Protein AF-A0A7J9MD34-F1 (afdb_monomer_lite)

Secondary structure (DSSP, 8-state):
-----PPTT-HHHHHHHHHHT--SSS---EE-TTS-EEES-HHHHHHHHGGGG-S--HHHHHHHHHHHHHHHTTS-SEEE-TT-SSEEEE--TTTT--S-B-TTT--B-SSSSS-SHHHHHHHHHHTT----PPPPPPTT---EEE--

Structure (mmCIF, N/CA/C/O backbone):
data_AF-A0A7J9MD34-F1
#
_entry.id   AF-A0A7J9MD34-F1
#
loop_
_atom_site.group_PDB
_atom_site.id
_atom_site.type_symbol
_atom_site.label_atom_id
_atom_site.label_alt_id
_atom_site.label_comp_id
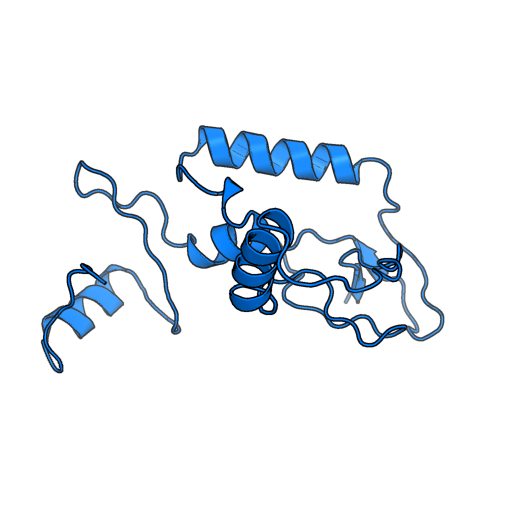_atom_site.label_asym_id
_atom_site.label_entity_id
_atom_site.label_seq_id
_atom_site.pdbx_PDB_ins_code
_atom_site.Cartn_x
_atom_site.Cartn_y
_atom_site.Cartn_z
_atom_site.occupancy
_atom_site.B_iso_or_equiv
_atom_site.auth_seq_id
_atom_site.auth_comp_id
_atom_site.auth_asym_id
_atom_site.auth_atom_id
_atom_site.pdbx_PDB_model_num
ATOM 1 N N . MET A 1 1 ? 0.980 -15.887 19.465 1.00 46.53 1 MET A N 1
ATOM 2 C CA . MET A 1 1 ? 0.871 -14.552 18.833 1.00 46.53 1 MET A CA 1
ATOM 3 C C . MET A 1 1 ? 0.056 -13.657 19.755 1.00 46.53 1 MET A C 1
ATOM 5 O O . MET A 1 1 ? -0.940 -14.137 20.270 1.00 46.53 1 MET A O 1
ATOM 9 N N . GLN A 1 2 ? 0.489 -12.420 20.013 1.00 69.19 2 GLN A N 1
ATOM 10 C CA . GLN A 1 2 ? -0.169 -11.493 20.952 1.00 69.19 2 GLN A CA 1
ATOM 11 C C . GLN A 1 2 ? -0.895 -10.369 20.193 1.00 69.19 2 GLN A C 1
ATOM 13 O O . GLN A 1 2 ? -0.584 -9.195 20.367 1.00 69.19 2 GLN A O 1
ATOM 18 N N . TRP A 1 3 ? -1.753 -10.716 19.236 1.00 84.19 3 TRP A N 1
ATOM 19 C CA . TRP A 1 3 ? -2.452 -9.708 18.433 1.00 84.19 3 TRP A CA 1
ATOM 20 C C . TRP A 1 3 ? -3.838 -9.507 19.031 1.00 84.19 3 TRP A C 1
ATOM 22 O O . TRP A 1 3 ? -4.499 -10.482 19.391 1.00 84.19 3 TRP A O 1
ATOM 32 N N . LEU A 1 4 ? -4.266 -8.252 19.156 1.00 87.19 4 LEU A N 1
ATOM 33 C CA . LEU A 1 4 ? -5.637 -7.948 19.546 1.00 87.19 4 LEU A CA 1
ATOM 34 C C . LEU A 1 4 ? -6.561 -8.294 18.380 1.00 87.19 4 LEU A C 1
ATOM 36 O O . LEU A 1 4 ? -6.309 -7.900 17.242 1.00 87.19 4 LEU A O 1
ATOM 40 N N . ALA A 1 5 ? -7.622 -9.032 18.676 1.00 89.56 5 ALA A N 1
ATOM 41 C CA . ALA A 1 5 ? -8.649 -9.395 17.717 1.00 89.56 5 ALA A CA 1
ATOM 42 C C . ALA A 1 5 ? -10.008 -8.947 18.247 1.00 89.56 5 ALA A C 1
ATOM 44 O O . ALA A 1 5 ? -10.267 -9.010 19.450 1.00 89.56 5 ALA A O 1
ATOM 45 N N . LEU A 1 6 ? -10.874 -8.507 17.338 1.00 89.12 6 LEU A N 1
ATOM 46 C CA . LEU A 1 6 ? -12.283 -8.330 17.661 1.00 89.12 6 LEU A CA 1
ATOM 47 C C . LEU A 1 6 ? -12.934 -9.712 17.832 1.00 89.12 6 LEU A C 1
ATOM 49 O O . LEU A 1 6 ? -12.565 -10.642 17.105 1.00 89.12 6 LEU A O 1
ATOM 53 N N . PRO A 1 7 ? -13.889 -9.866 18.765 1.00 92.12 7 PRO A N 1
ATOM 54 C CA . PRO A 1 7 ? -14.678 -11.084 18.876 1.00 92.12 7 PRO A CA 1
ATOM 55 C C . PRO A 1 7 ? -15.380 -11.426 17.559 1.00 92.12 7 PRO A C 1
ATOM 57 O O . PRO A 1 7 ? -15.744 -10.548 16.775 1.00 92.12 7 PRO A O 1
ATOM 60 N N . PHE A 1 8 ? -15.592 -12.719 17.319 1.00 86.38 8 PHE A N 1
ATOM 61 C CA . PHE A 1 8 ? -16.365 -13.174 16.168 1.00 86.38 8 PHE A CA 1
ATOM 62 C C . PHE A 1 8 ? -17.795 -12.604 16.228 1.00 86.38 8 PHE A C 1
ATOM 64 O O . PHE A 1 8 ? -18.370 -12.513 17.308 1.00 86.38 8 PHE A O 1
ATOM 71 N N . GLU A 1 9 ? -18.343 -12.200 15.076 1.00 87.19 9 GLU A N 1
ATOM 72 C CA . GLU A 1 9 ? -19.675 -11.573 14.930 1.00 87.19 9 GLU A CA 1
ATOM 73 C C . GLU A 1 9 ? -19.882 -10.210 15.613 1.00 87.19 9 GLU A C 1
ATOM 75 O O . GLU A 1 9 ? -21.002 -9.695 15.629 1.00 87.19 9 GLU A O 1
ATOM 80 N N . ASP A 1 10 ? -18.821 -9.560 16.094 1.00 92.81 10 ASP A N 1
ATOM 81 C CA . ASP A 1 10 ? -18.942 -8.209 16.634 1.00 92.81 10 ASP A CA 1
ATOM 82 C C . ASP A 1 10 ? -19.460 -7.228 15.548 1.00 92.81 10 ASP A C 1
ATOM 84 O O . ASP A 1 10 ? -18.862 -7.112 14.467 1.00 92.81 10 ASP A O 1
ATOM 88 N N . PRO A 1 11 ? -20.566 -6.493 15.793 1.00 91.44 11 PRO A N 1
ATOM 89 C CA . PRO A 1 11 ? -21.126 -5.556 14.818 1.00 91.44 11 PRO A CA 1
ATOM 90 C C . PRO A 1 11 ? -20.152 -4.429 14.439 1.00 91.44 11 PRO A C 1
ATOM 92 O O . PRO A 1 11 ? -20.261 -3.868 13.342 1.00 91.44 11 PRO A O 1
ATOM 95 N N . THR A 1 12 ? -19.172 -4.119 15.294 1.00 92.50 12 THR A N 1
ATOM 96 C CA . THR A 1 12 ? -18.117 -3.134 15.014 1.00 92.50 12 THR A CA 1
ATOM 97 C C . THR A 1 12 ? -17.270 -3.515 13.803 1.00 92.50 12 THR A C 1
ATOM 99 O O . THR A 1 12 ? -16.816 -2.615 13.097 1.00 92.50 12 THR A O 1
ATOM 102 N N . ILE A 1 13 ? -17.133 -4.808 13.478 1.00 90.00 13 ILE A N 1
ATOM 103 C CA . ILE A 1 13 ? -16.389 -5.284 12.299 1.00 90.00 13 ILE A CA 1
ATOM 104 C C . ILE A 1 13 ? -16.989 -4.699 11.012 1.00 90.00 13 ILE A C 1
ATOM 106 O O . ILE A 1 13 ? -16.258 -4.190 10.160 1.00 90.00 13 ILE A O 1
ATOM 110 N N .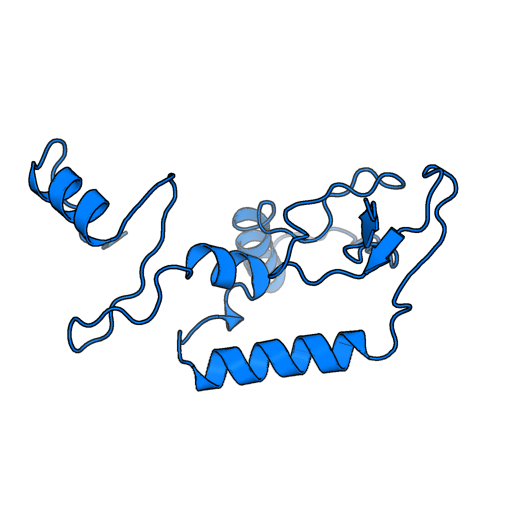 LYS A 1 14 ? -18.324 -4.706 10.879 1.00 89.44 14 LYS A N 1
ATOM 111 C CA . LYS A 1 14 ? -19.021 -4.149 9.703 1.00 89.44 14 LYS A CA 1
ATOM 112 C C . LYS A 1 14 ? -18.871 -2.629 9.631 1.00 89.44 14 LYS A C 1
ATOM 114 O O . LYS A 1 14 ? -18.639 -2.082 8.553 1.00 89.44 14 LYS A O 1
ATOM 119 N N . SER A 1 15 ? -18.966 -1.954 10.776 1.00 93.25 15 SER A N 1
ATOM 120 C CA . SER A 1 15 ? -18.768 -0.505 10.870 1.00 93.25 15 SER A CA 1
ATOM 121 C C . SER A 1 15 ? -17.345 -0.099 10.483 1.00 93.25 15 SER A C 1
ATOM 123 O O . SER A 1 15 ? -17.172 0.865 9.742 1.00 93.25 15 SER A O 1
ATOM 125 N N . LEU A 1 16 ? -16.334 -0.858 10.915 1.00 90.75 16 LEU A N 1
ATOM 126 C CA . LEU A 1 16 ? -14.929 -0.632 10.566 1.00 90.75 16 LEU A CA 1
ATOM 127 C C . LEU A 1 16 ? -14.664 -0.875 9.082 1.00 90.75 16 LEU A C 1
ATOM 129 O O . LEU A 1 16 ? -14.030 -0.039 8.440 1.00 90.75 16 LEU A O 1
ATOM 133 N N . ALA A 1 17 ? -15.183 -1.969 8.519 1.00 89.62 17 ALA A N 1
ATOM 134 C CA . ALA A 1 17 ? -15.055 -2.248 7.091 1.00 89.62 17 ALA A CA 1
ATOM 135 C C . ALA A 1 17 ? -15.624 -1.097 6.245 1.00 89.62 17 ALA A C 1
ATOM 137 O O . ALA A 1 17 ? -14.970 -0.640 5.311 1.00 89.62 17 ALA A O 1
ATOM 138 N N . LYS A 1 18 ? -16.791 -0.559 6.630 1.00 91.94 18 LYS A N 1
ATOM 139 C CA . LYS A 1 18 ? -17.392 0.608 5.972 1.00 91.94 18 LYS A CA 1
ATOM 140 C C . LYS A 1 18 ? -16.586 1.891 6.191 1.00 91.94 18 LYS A C 1
ATOM 142 O O . LYS A 1 18 ? -16.388 2.644 5.247 1.00 91.94 18 LYS A O 1
ATOM 147 N N . TYR A 1 19 ? -16.116 2.145 7.412 1.00 91.94 19 TYR A N 1
ATOM 148 C CA . TYR A 1 19 ? -15.327 3.338 7.742 1.00 91.94 19 TYR A CA 1
ATOM 149 C C . TYR A 1 19 ? -14.023 3.408 6.939 1.00 91.94 19 TYR A C 1
ATOM 151 O O . TYR A 1 19 ? -13.637 4.463 6.435 1.00 91.94 19 TYR A O 1
ATOM 159 N N . PHE A 1 20 ? -13.347 2.271 6.790 1.00 91.12 20 PHE A N 1
ATOM 160 C CA . PHE A 1 20 ? -12.098 2.202 6.045 1.00 91.12 20 PHE A CA 1
ATOM 161 C C . PHE A 1 20 ? -12.274 2.009 4.539 1.00 91.12 20 PHE A C 1
ATOM 163 O O . PHE A 1 20 ? -11.279 2.168 3.829 1.00 91.12 20 PHE A O 1
ATOM 170 N N . ASP A 1 21 ? -13.503 1.785 4.071 1.00 90.50 21 ASP A N 1
ATOM 171 C CA . ASP A 1 21 ? -13.841 1.443 2.685 1.00 90.50 21 ASP A CA 1
ATOM 172 C C . ASP A 1 21 ? -13.128 0.163 2.210 1.00 90.50 21 ASP A C 1
ATOM 174 O O . ASP A 1 21 ? -12.419 0.125 1.206 1.00 90.50 21 ASP A O 1
ATOM 178 N N . VAL A 1 22 ? -13.248 -0.903 3.005 1.00 87.94 22 VAL A N 1
ATOM 179 C CA . VAL A 1 22 ? -12.644 -2.205 2.699 1.00 87.94 22 VAL A CA 1
ATOM 180 C C . VAL A 1 22 ? -13.500 -2.932 1.666 1.00 87.94 22 VAL A C 1
ATOM 182 O O . VAL A 1 22 ? -14.579 -3.426 1.989 1.00 87.94 22 VAL A O 1
ATOM 185 N N . GLN A 1 23 ? -12.996 -3.035 0.435 1.00 81.12 23 GLN A N 1
ATOM 186 C CA . GLN A 1 23 ? -13.713 -3.692 -0.667 1.00 81.12 23 GLN A CA 1
ATOM 187 C C . GLN A 1 23 ? -13.403 -5.190 -0.802 1.00 81.12 23 GLN A C 1
ATOM 189 O O . GLN A 1 23 ? -14.249 -5.955 -1.257 1.00 81.12 23 GLN A O 1
ATOM 194 N N . ALA A 1 24 ? -12.202 -5.625 -0.408 1.00 77.50 24 ALA A N 1
ATOM 195 C CA . ALA A 1 24 ? -11.766 -7.012 -0.545 1.00 77.50 24 ALA A CA 1
ATOM 196 C C . ALA A 1 24 ? -10.802 -7.421 0.574 1.00 77.50 24 ALA A C 1
ATOM 198 O O . ALA A 1 24 ? -9.998 -6.618 1.051 1.00 77.50 24 ALA A O 1
ATOM 199 N N . PHE A 1 25 ? -10.855 -8.697 0.957 1.00 73.81 25 PHE A N 1
ATOM 200 C CA . PHE A 1 25 ? -9.942 -9.299 1.926 1.00 73.81 25 PHE A CA 1
ATOM 201 C C . PHE A 1 25 ? -8.855 -10.134 1.226 1.00 73.81 25 PHE A C 1
ATOM 203 O O . PHE A 1 25 ? -9.108 -10.702 0.165 1.00 73.81 25 PHE A O 1
ATOM 210 N N . PRO A 1 26 ? -7.653 -10.275 1.816 1.00 77.75 26 PRO A N 1
ATOM 211 C CA . PRO A 1 26 ? -7.191 -9.611 3.038 1.00 77.75 26 PRO A CA 1
ATOM 212 C C . PRO A 1 26 ? -6.860 -8.119 2.834 1.00 77.75 26 PRO A C 1
ATOM 214 O O . PRO A 1 26 ? -6.392 -7.710 1.775 1.00 77.75 26 PRO A O 1
ATOM 217 N N . TYR A 1 27 ? -7.081 -7.305 3.866 1.00 83.56 27 TYR A N 1
ATOM 218 C CA . TYR A 1 27 ? -6.840 -5.858 3.852 1.00 83.56 27 TYR A CA 1
ATOM 219 C C . TYR A 1 27 ? -5.986 -5.468 5.060 1.00 83.56 27 TYR A C 1
ATOM 221 O O . TYR A 1 27 ? -6.165 -6.033 6.138 1.00 83.56 27 TYR A O 1
ATOM 229 N N . LEU A 1 28 ? -5.054 -4.527 4.888 1.00 87.75 28 LEU A N 1
ATOM 230 C CA . LEU A 1 28 ? -4.157 -4.079 5.956 1.00 87.75 28 LEU A CA 1
ATOM 231 C C . LEU A 1 28 ? -4.128 -2.555 6.014 1.00 87.75 28 LEU A C 1
ATOM 233 O O . LEU A 1 28 ? -3.809 -1.893 5.027 1.00 87.75 28 LEU A O 1
ATOM 237 N N . ILE A 1 29 ? -4.424 -2.026 7.196 1.00 90.38 29 ILE A N 1
ATOM 238 C CA . ILE A 1 29 ? -4.438 -0.596 7.491 1.00 90.38 29 ILE A CA 1
ATOM 239 C C . ILE A 1 29 ? -3.431 -0.345 8.605 1.00 90.38 29 ILE A C 1
ATOM 241 O O . ILE A 1 29 ? -3.442 -1.043 9.619 1.00 90.38 29 ILE A O 1
ATOM 245 N N . ILE A 1 30 ? -2.577 0.657 8.423 1.00 90.94 30 ILE A N 1
ATOM 246 C CA . ILE A 1 30 ? -1.605 1.071 9.434 1.00 90.94 30 ILE A CA 1
ATOM 247 C C . ILE A 1 30 ? -2.154 2.294 10.154 1.00 90.94 30 ILE A C 1
ATOM 249 O O . ILE A 1 30 ? -2.503 3.297 9.525 1.00 90.94 30 ILE A O 1
ATOM 253 N N . ILE A 1 31 ? -2.229 2.193 11.478 1.00 91.06 31 ILE A N 1
ATOM 254 C CA . ILE A 1 31 ? -2.681 3.258 12.370 1.00 91.06 31 ILE A CA 1
ATOM 255 C C . ILE A 1 31 ? -1.475 3.728 13.183 1.00 91.06 31 ILE A C 1
ATOM 257 O O . ILE A 1 31 ? -0.728 2.916 13.731 1.00 91.06 31 ILE A O 1
ATOM 261 N N . GLY A 1 32 ? -1.269 5.040 13.225 1.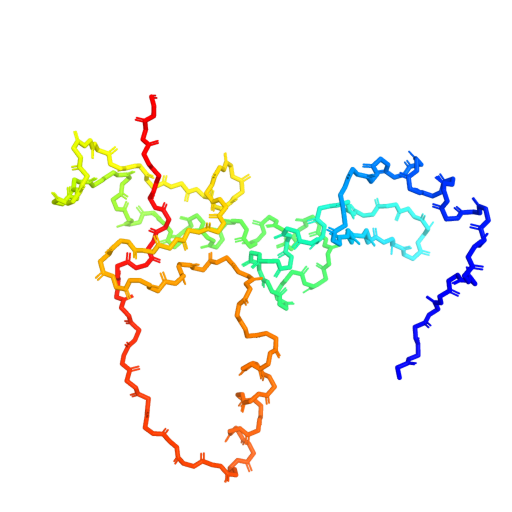00 89.50 32 GLY A N 1
ATOM 262 C CA . GLY A 1 32 ? -0.202 5.679 13.979 1.00 89.50 32 GLY A CA 1
ATOM 263 C C . GLY A 1 32 ? -0.478 5.672 15.480 1.00 89.50 32 GLY A C 1
ATOM 264 O O . GLY A 1 32 ? -1.589 5.410 15.943 1.00 89.50 32 GLY A O 1
ATOM 265 N N . ARG A 1 33 ? 0.540 6.017 16.273 1.00 89.25 33 ARG A N 1
ATOM 266 C CA . ARG A 1 33 ? 0.408 6.127 17.738 1.00 89.25 33 ARG A CA 1
ATOM 267 C C . ARG A 1 33 ? -0.615 7.188 18.172 1.00 89.25 33 ARG A C 1
ATOM 269 O O . ARG A 1 33 ? -1.127 7.127 19.281 1.00 89.25 33 ARG A O 1
ATOM 276 N N . ASP A 1 34 ? -0.901 8.151 17.306 1.00 91.19 34 ASP A N 1
ATOM 277 C CA . ASP A 1 34 ? -1.912 9.191 17.491 1.00 91.19 34 ASP A CA 1
ATOM 278 C C . ASP A 1 34 ? -3.342 8.728 17.151 1.00 91.19 34 ASP A C 1
ATOM 280 O O . ASP A 1 34 ? -4.279 9.520 17.235 1.00 91.19 34 ASP A O 1
ATOM 284 N N . GLY A 1 35 ? -3.520 7.463 16.753 1.00 89.12 35 GLY A N 1
ATOM 285 C CA . GLY A 1 35 ? -4.806 6.906 16.336 1.00 89.12 35 GLY A CA 1
ATOM 286 C C . GLY A 1 35 ? -5.223 7.300 14.917 1.00 89.12 35 GLY A C 1
ATOM 287 O O . GLY A 1 35 ? -6.315 6.930 14.482 1.00 89.12 35 GLY A O 1
ATOM 288 N N . LYS A 1 36 ? -4.382 8.029 14.171 1.00 90.75 36 LYS A N 1
ATOM 289 C CA . LYS A 1 36 ? -4.681 8.415 12.788 1.00 90.75 36 LYS A CA 1
ATOM 290 C C . LYS A 1 36 ? -4.255 7.331 11.813 1.00 90.75 36 LYS A C 1
ATOM 292 O O . LYS A 1 36 ? -3.329 6.561 12.053 1.00 90.75 36 LYS A O 1
ATOM 297 N N . THR A 1 37 ? -4.947 7.269 10.681 1.00 91.19 37 THR A N 1
ATOM 298 C CA . THR A 1 37 ? -4.580 6.351 9.599 1.00 91.19 37 THR A CA 1
ATOM 299 C C . THR A 1 37 ? -3.335 6.871 8.898 1.00 91.19 37 THR A C 1
ATOM 301 O O . THR A 1 37 ? -3.362 7.972 8.359 1.00 91.19 37 THR A O 1
ATOM 304 N N . VAL A 1 38 ? -2.276 6.066 8.889 1.00 90.38 38 VAL A N 1
ATOM 305 C CA . VAL A 1 38 ? -1.049 6.349 8.138 1.00 90.38 38 VAL A CA 1
ATOM 306 C C . VAL A 1 38 ? -1.243 5.938 6.684 1.00 90.38 38 VAL A C 1
ATOM 308 O O . VAL A 1 38 ? -1.086 6.740 5.776 1.00 90.38 38 VAL A O 1
ATOM 311 N N . THR A 1 39 ? -1.651 4.689 6.444 1.00 88.38 39 THR A N 1
ATOM 312 C CA . THR A 1 39 ? -1.918 4.208 5.085 1.00 88.38 39 THR A CA 1
ATOM 313 C C . THR A 1 39 ? -2.936 3.074 5.072 1.00 88.38 39 THR A C 1
ATOM 315 O O . THR A 1 39 ? -2.933 2.190 5.931 1.00 88.38 39 THR A O 1
ATOM 318 N N . LYS A 1 40 ? -3.812 3.097 4.062 1.00 89.38 40 LYS A N 1
ATOM 319 C CA . LYS A 1 40 ? -4.764 2.017 3.749 1.00 89.38 40 LYS A CA 1
ATOM 320 C C . LYS A 1 40 ? -4.209 1.014 2.729 1.00 89.38 40 LYS A C 1
ATOM 322 O O . LYS A 1 40 ? -4.805 -0.032 2.515 1.00 89.38 40 LYS A O 1
ATOM 327 N N . LYS A 1 41 ? -3.077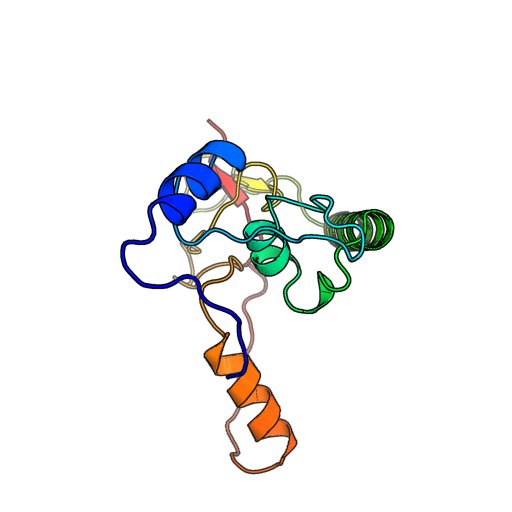 1.333 2.090 1.00 84.44 41 LYS A N 1
ATOM 328 C CA . LYS A 1 41 ? -2.457 0.531 1.019 1.00 84.44 41 LYS A CA 1
ATOM 329 C C . LYS A 1 41 ? -1.314 -0.343 1.532 1.00 84.44 41 LYS A C 1
ATOM 331 O O . LYS A 1 41 ? -0.495 -0.815 0.754 1.00 84.44 41 LYS A O 1
ATOM 336 N N . ALA A 1 42 ? -1.243 -0.573 2.841 1.00 85.88 42 ALA A N 1
ATOM 337 C CA . ALA A 1 42 ? -0.109 -1.237 3.475 1.00 85.88 42 ALA A CA 1
ATOM 338 C C . ALA A 1 42 ? 0.147 -2.644 2.932 1.00 85.88 42 ALA A C 1
ATOM 340 O O . ALA A 1 42 ? 1.295 -3.054 2.821 1.00 85.88 42 ALA A O 1
ATOM 341 N N . ARG A 1 43 ? -0.912 -3.363 2.539 1.00 83.69 43 ARG A N 1
ATOM 342 C CA . ARG A 1 43 ? -0.775 -4.658 1.862 1.00 83.69 43 ARG A CA 1
ATOM 343 C C . ARG A 1 43 ? 0.020 -4.529 0.562 1.00 83.69 43 ARG A C 1
ATOM 345 O O . ARG A 1 43 ? 0.936 -5.308 0.347 1.00 83.69 43 ARG A O 1
ATOM 352 N N . SER A 1 44 ? -0.298 -3.542 -0.273 1.00 80.31 44 SER A N 1
ATOM 353 C CA . SER A 1 44 ? 0.436 -3.279 -1.514 1.00 80.31 44 SER A CA 1
ATOM 354 C C . SER A 1 44 ? 1.887 -2.888 -1.235 1.00 80.31 44 SER A C 1
ATOM 356 O O . SER A 1 44 ? 2.788 -3.370 -1.908 1.00 80.31 44 SER A O 1
ATOM 358 N N . LEU A 1 45 ? 2.129 -2.084 -0.197 1.00 82.38 45 LEU A N 1
ATOM 359 C CA . LEU A 1 45 ? 3.485 -1.682 0.184 1.00 82.38 45 LEU A CA 1
ATOM 360 C C . LEU A 1 45 ? 4.323 -2.857 0.700 1.00 82.38 45 LEU A C 1
ATOM 362 O O . LEU A 1 45 ? 5.491 -2.972 0.350 1.00 82.38 45 LEU A O 1
ATOM 366 N N . LEU A 1 46 ? 3.730 -3.749 1.498 1.00 82.31 46 LEU A N 1
ATOM 367 C CA . LEU A 1 46 ? 4.385 -4.981 1.943 1.00 82.31 46 LEU A CA 1
ATOM 368 C C . LEU A 1 46 ? 4.625 -5.952 0.790 1.00 82.31 46 LEU A C 1
ATOM 370 O O . LEU A 1 46 ? 5.602 -6.692 0.810 1.00 82.31 46 LEU A O 1
ATOM 374 N N . ASN A 1 47 ? 3.745 -5.966 -0.206 1.00 75.69 47 ASN A N 1
ATOM 375 C CA . ASN A 1 47 ? 3.947 -6.788 -1.387 1.00 75.69 47 ASN A CA 1
ATOM 376 C C . ASN A 1 47 ? 5.176 -6.321 -2.179 1.00 75.69 47 ASN A C 1
ATOM 378 O O . ASN A 1 47 ? 6.023 -7.147 -2.520 1.00 75.69 47 ASN A O 1
ATOM 382 N N . LEU A 1 48 ? 5.281 -5.007 -2.381 1.00 76.75 48 LEU A N 1
ATOM 383 C CA . LEU A 1 48 ? 6.323 -4.375 -3.183 1.00 76.75 48 LEU A CA 1
ATOM 384 C C . LEU A 1 48 ? 7.674 -4.309 -2.451 1.00 76.75 48 LEU A C 1
ATOM 386 O O . LEU A 1 48 ? 8.696 -4.752 -2.964 1.00 76.75 48 LEU A O 1
ATOM 390 N N . TYR A 1 49 ? 7.686 -3.794 -1.221 1.00 81.62 49 TYR A N 1
ATOM 391 C CA . TYR A 1 49 ? 8.920 -3.495 -0.481 1.00 81.62 49 TYR A CA 1
ATOM 392 C C . TYR A 1 49 ? 9.216 -4.468 0.664 1.00 81.62 49 TYR A C 1
ATOM 394 O O . TYR A 1 49 ? 10.271 -4.375 1.292 1.00 81.62 49 TYR A O 1
ATOM 402 N N . LYS A 1 50 ? 8.306 -5.403 0.955 1.00 85.12 50 LYS A N 1
ATOM 403 C CA . LYS A 1 50 ? 8.445 -6.398 2.031 1.00 85.12 50 LYS A CA 1
ATOM 404 C C . LYS A 1 50 ? 8.795 -5.762 3.378 1.00 85.12 50 LYS A C 1
ATOM 406 O O . LYS A 1 50 ? 8.180 -4.769 3.767 1.00 85.12 50 LYS A O 1
ATOM 411 N N . GLU A 1 51 ? 9.751 -6.326 4.113 1.00 86.75 51 GLU A N 1
ATOM 412 C CA . GLU A 1 51 ? 10.214 -5.805 5.399 1.00 86.75 51 GLU A CA 1
ATOM 413 C C . GLU A 1 51 ? 10.748 -4.369 5.310 1.00 86.75 51 GLU A C 1
ATOM 415 O O . GLU A 1 51 ? 10.656 -3.629 6.290 1.00 86.75 51 GLU A O 1
ATOM 420 N N . ASN A 1 52 ? 11.217 -3.935 4.134 1.00 87.06 52 ASN A N 1
ATOM 421 C CA . ASN A 1 52 ? 11.734 -2.583 3.945 1.00 87.06 52 ASN A CA 1
ATOM 422 C C . ASN A 1 52 ? 10.628 -1.525 3.972 1.00 87.06 52 ASN A C 1
ATOM 424 O O . ASN A 1 52 ? 10.941 -0.358 4.184 1.00 87.06 52 ASN A O 1
ATOM 428 N N . ALA A 1 53 ? 9.353 -1.904 3.812 1.00 88.56 53 ALA A N 1
ATOM 429 C CA . ALA A 1 53 ? 8.225 -0.981 3.957 1.00 88.56 53 ALA A CA 1
ATOM 430 C C . ALA A 1 53 ? 8.102 -0.414 5.385 1.00 88.56 53 ALA A C 1
ATOM 432 O O . ALA A 1 53 ? 7.436 0.600 5.592 1.00 88.56 53 ALA A O 1
ATOM 433 N N . TYR A 1 54 ? 8.704 -1.076 6.380 1.00 89.00 54 TYR A N 1
ATOM 434 C CA . TYR A 1 54 ? 8.728 -0.594 7.753 1.00 89.00 54 TYR A CA 1
ATOM 435 C C . TYR A 1 54 ? 9.942 0.326 8.001 1.00 89.00 54 TYR A C 1
ATOM 437 O O . TYR A 1 54 ? 11.060 -0.004 7.604 1.00 89.00 54 TYR A O 1
ATOM 445 N N . PRO A 1 55 ? 9.775 1.436 8.741 1.00 91.38 55 PRO A N 1
ATOM 446 C CA . PRO A 1 55 ? 8.514 1.983 9.237 1.00 91.38 55 PRO A CA 1
ATOM 447 C C . PRO A 1 55 ? 7.687 2.610 8.108 1.00 91.38 55 PRO A C 1
ATOM 449 O O . PRO A 1 55 ? 8.238 3.249 7.218 1.00 91.38 55 PRO A O 1
ATOM 452 N N . PHE A 1 56 ? 6.359 2.464 8.181 1.00 87.25 56 PHE A N 1
ATOM 453 C CA . PHE A 1 56 ? 5.437 3.069 7.218 1.00 87.25 56 PHE A CA 1
ATOM 454 C C . PHE A 1 56 ? 5.403 4.587 7.433 1.00 87.25 56 PHE A C 1
ATOM 456 O O . PHE A 1 56 ? 4.621 5.089 8.239 1.00 87.25 56 PHE A O 1
ATOM 463 N N . THR A 1 57 ? 6.296 5.311 6.766 1.00 89.50 57 THR A N 1
ATOM 464 C CA . THR A 1 57 ? 6.382 6.775 6.795 1.00 89.50 57 THR A CA 1
ATOM 465 C C . THR A 1 57 ? 6.550 7.302 5.382 1.00 89.50 57 THR A C 1
ATOM 467 O O . THR A 1 57 ? 7.199 6.656 4.563 1.00 89.50 57 THR A O 1
ATOM 470 N N . ASP A 1 58 ? 6.025 8.495 5.112 1.00 87.81 58 ASP A N 1
ATOM 471 C CA . ASP A 1 58 ? 6.099 9.100 3.777 1.00 87.81 58 ASP A CA 1
ATOM 472 C C . ASP A 1 58 ? 7.553 9.212 3.291 1.00 87.81 58 ASP A C 1
ATOM 474 O O . ASP A 1 58 ? 7.874 8.774 2.194 1.00 87.81 58 ASP A O 1
ATOM 478 N N . ALA A 1 59 ? 8.473 9.633 4.167 1.00 91.50 59 ALA A N 1
ATOM 479 C CA . ALA A 1 59 ? 9.901 9.706 3.852 1.00 91.50 59 ALA A CA 1
ATOM 480 C C . ALA A 1 59 ? 10.527 8.342 3.492 1.00 91.50 59 ALA A C 1
ATOM 482 O O . ALA A 1 59 ? 11.419 8.270 2.646 1.00 91.50 59 ALA A O 1
ATOM 483 N N . LYS A 1 60 ? 10.089 7.246 4.132 1.00 90.62 60 LYS A N 1
ATOM 484 C CA . LYS A 1 60 ? 10.562 5.899 3.783 1.00 90.62 60 LYS A CA 1
ATOM 485 C C . LYS A 1 60 ? 9.984 5.457 2.441 1.00 90.62 60 LYS A C 1
ATOM 487 O O . LYS A 1 60 ? 10.707 4.827 1.674 1.00 90.62 60 LYS A O 1
ATOM 492 N N . MET A 1 61 ? 8.732 5.810 2.148 1.00 89.19 61 MET A N 1
ATOM 493 C CA . MET A 1 61 ? 8.104 5.500 0.864 1.00 89.19 61 MET A CA 1
ATOM 494 C C . MET A 1 61 ? 8.791 6.227 -0.289 1.00 89.19 61 MET A C 1
ATOM 496 O O . MET A 1 61 ? 9.175 5.579 -1.256 1.00 89.19 61 MET A O 1
ATOM 500 N N . GLU A 1 62 ? 9.050 7.526 -0.139 1.00 91.06 62 GLU A N 1
ATOM 501 C CA . GLU A 1 62 ? 9.770 8.326 -1.137 1.00 91.06 62 GLU A CA 1
ATOM 502 C C . GLU A 1 62 ? 11.172 7.769 -1.421 1.00 91.06 62 GLU A C 1
ATOM 504 O O . GLU A 1 62 ? 11.601 7.695 -2.573 1.00 91.06 62 GLU A O 1
ATOM 509 N N . LEU A 1 63 ? 11.892 7.335 -0.378 1.00 92.69 63 LEU A N 1
ATOM 510 C CA . LEU A 1 63 ? 13.206 6.712 -0.539 1.00 92.69 63 LEU A CA 1
ATOM 511 C C . LEU A 1 63 ? 13.122 5.420 -1.365 1.00 92.69 63 LEU A C 1
ATOM 513 O O . LEU A 1 63 ? 13.907 5.237 -2.292 1.00 92.69 63 LEU A O 1
ATOM 517 N N . LEU A 1 64 ? 12.180 4.538 -1.028 1.00 89.12 64 LEU A N 1
ATOM 518 C CA . LEU A 1 64 ? 12.013 3.246 -1.695 1.00 89.12 64 LEU A CA 1
ATOM 519 C C . LEU A 1 64 ? 11.551 3.396 -3.150 1.00 89.12 64 LEU A C 1
ATOM 521 O O . LEU A 1 64 ? 12.016 2.669 -4.027 1.00 89.12 64 LEU A O 1
ATOM 525 N N . GLU A 1 65 ? 10.653 4.344 -3.418 1.00 86.00 65 GLU A N 1
ATOM 526 C CA . GLU A 1 65 ? 10.226 4.692 -4.776 1.00 86.00 65 GLU A CA 1
ATOM 527 C C . GLU A 1 65 ? 11.410 5.182 -5.611 1.00 86.00 65 GLU A C 1
ATOM 529 O O . GLU A 1 65 ? 11.623 4.699 -6.725 1.00 86.00 65 GLU A O 1
ATOM 534 N N . LYS A 1 66 ? 12.242 6.060 -5.041 1.00 89.12 66 LYS A N 1
ATOM 535 C CA . LYS A 1 66 ? 13.445 6.560 -5.709 1.00 89.12 66 LYS A CA 1
ATOM 536 C C . LYS A 1 66 ? 14.459 5.452 -5.987 1.00 89.12 66 LYS A C 1
ATOM 538 O O . LYS A 1 66 ? 14.991 5.393 -7.088 1.00 89.12 66 LYS A O 1
ATOM 543 N N . GLU A 1 67 ? 14.737 4.571 -5.028 1.00 86.19 67 GLU A N 1
ATOM 544 C CA . GLU A 1 67 ? 15.657 3.439 -5.227 1.00 86.19 67 GLU A CA 1
ATOM 545 C C . GLU A 1 67 ? 15.204 2.530 -6.379 1.00 86.19 67 GLU A C 1
ATOM 547 O O . GLU A 1 67 ? 16.024 2.111 -7.199 1.00 86.19 67 GLU A O 1
ATOM 552 N N . MET A 1 68 ? 13.898 2.272 -6.480 1.00 80.00 68 MET A N 1
ATOM 553 C CA . MET A 1 68 ? 13.316 1.491 -7.570 1.00 80.00 68 MET A CA 1
ATOM 554 C C . MET A 1 68 ? 13.427 2.213 -8.921 1.00 80.00 68 MET A C 1
ATOM 556 O O . MET A 1 68 ? 13.787 1.584 -9.915 1.00 80.00 68 MET A O 1
ATOM 560 N N . GLU A 1 69 ? 13.164 3.523 -8.967 1.00 82.19 69 GLU A N 1
ATOM 561 C CA . GLU A 1 69 ? 13.322 4.320 -10.188 1.00 82.19 69 GLU A CA 1
ATOM 562 C C . GLU A 1 69 ? 14.784 4.346 -10.652 1.00 82.19 69 GLU A C 1
ATOM 564 O O . GLU A 1 69 ? 15.055 4.086 -11.822 1.00 82.19 69 GLU A O 1
ATOM 569 N N . GLU A 1 70 ? 15.736 4.581 -9.743 1.00 83.50 70 GLU A N 1
ATOM 570 C CA . GLU A 1 70 ? 17.175 4.539 -10.036 1.00 83.50 70 GLU A CA 1
ATOM 571 C C . GLU A 1 70 ? 17.611 3.171 -10.580 1.00 83.50 70 GLU A C 1
ATOM 573 O O . GLU A 1 70 ? 18.355 3.112 -11.562 1.00 83.50 70 GLU A O 1
ATOM 578 N N . ALA A 1 71 ? 17.117 2.073 -9.997 1.00 80.12 71 ALA A N 1
ATOM 579 C CA . ALA A 1 71 ? 17.381 0.722 -10.491 1.00 80.12 71 ALA A CA 1
ATOM 580 C C . ALA A 1 71 ? 16.793 0.488 -11.895 1.00 80.12 71 ALA A C 1
ATOM 582 O O . ALA A 1 71 ? 17.395 -0.218 -12.706 1.00 80.12 71 ALA A O 1
ATOM 583 N N . ALA A 1 72 ? 15.654 1.115 -12.203 1.00 77.00 72 ALA A N 1
ATOM 584 C CA . ALA A 1 72 ? 14.977 0.993 -13.489 1.00 77.00 72 ALA A CA 1
ATOM 585 C C . ALA A 1 72 ? 15.526 1.921 -14.589 1.00 77.00 72 ALA A C 1
ATOM 587 O O . ALA A 1 72 ? 15.236 1.696 -15.762 1.00 77.00 72 ALA A O 1
ATOM 588 N N . LYS A 1 73 ? 16.344 2.935 -14.266 1.00 79.44 73 LYS A N 1
ATOM 589 C CA . LYS A 1 73 ? 16.840 3.930 -15.245 1.00 79.44 73 LYS A CA 1
ATOM 590 C C . LYS A 1 73 ? 17.542 3.334 -16.461 1.00 79.44 73 LYS A C 1
ATOM 592 O O . LYS A 1 73 ? 17.494 3.927 -17.535 1.00 79.44 73 LYS A O 1
ATOM 597 N N . ASN A 1 74 ? 18.215 2.201 -16.279 1.00 78.12 74 ASN A N 1
ATOM 598 C CA . ASN A 1 74 ? 18.990 1.544 -17.332 1.00 78.12 74 ASN A CA 1
ATOM 599 C C . ASN A 1 74 ? 18.233 0.386 -18.000 1.00 78.12 74 ASN A C 1
ATOM 601 O O . ASN A 1 74 ? 18.825 -0.334 -18.803 1.00 78.12 74 ASN A O 1
ATOM 605 N N . LEU A 1 75 ? 16.957 0.183 -17.665 1.00 79.19 75 LEU A N 1
ATOM 606 C CA . LEU A 1 75 ? 16.137 -0.861 -18.266 1.00 79.19 75 LEU A CA 1
ATOM 607 C C . LEU A 1 75 ? 15.471 -0.361 -19.553 1.00 79.19 75 LEU A C 1
ATOM 609 O O . LEU A 1 75 ? 15.101 0.817 -19.648 1.00 79.19 75 LEU A O 1
ATOM 613 N N . PRO A 1 76 ? 15.290 -1.242 -20.552 1.00 76.81 76 PRO A N 1
ATOM 614 C CA . PRO A 1 76 ? 14.492 -0.910 -21.718 1.00 76.81 76 PRO A CA 1
ATOM 615 C C . PRO A 1 76 ? 13.050 -0.625 -21.283 1.00 76.81 76 PRO A C 1
ATOM 617 O O . PRO A 1 76 ? 12.468 -1.349 -20.480 1.00 76.81 76 PRO A O 1
ATOM 620 N N . LYS A 1 77 ? 12.467 0.459 -21.805 1.00 80.19 77 LYS A N 1
ATOM 621 C CA . LYS A 1 77 ? 11.071 0.827 -21.511 1.00 80.19 77 LYS A CA 1
ATOM 622 C C . LYS A 1 77 ? 10.071 -0.092 -22.200 1.00 80.19 77 LYS A C 1
ATOM 624 O O . LYS A 1 77 ? 8.931 -0.181 -21.756 1.00 80.19 77 LYS A O 1
ATOM 629 N N . SER A 1 78 ? 10.492 -0.738 -23.277 1.00 80.38 78 SER A N 1
ATOM 630 C CA . SER A 1 78 ? 9.687 -1.667 -24.045 1.00 80.38 78 SER A CA 1
ATOM 631 C C . SER A 1 78 ? 10.558 -2.730 -24.703 1.00 80.38 78 SER A C 1
ATOM 633 O O . SER A 1 78 ? 11.742 -2.497 -24.968 1.00 80.38 78 SER A O 1
ATOM 635 N N . GLU A 1 79 ? 9.976 -3.901 -24.941 1.00 78.75 79 GLU A N 1
ATOM 636 C CA . GLU A 1 79 ? 10.640 -5.024 -25.597 1.00 78.75 79 GLU A CA 1
ATOM 637 C C . GLU A 1 79 ? 9.635 -5.850 -26.414 1.00 78.75 79 GLU A C 1
ATOM 639 O O . GLU A 1 79 ? 8.457 -5.960 -26.066 1.00 78.75 79 GLU A O 1
ATOM 644 N N . TYR A 1 80 ? 10.107 -6.428 -27.521 1.00 80.50 80 TYR A N 1
ATOM 645 C CA . TYR A 1 80 ? 9.342 -7.390 -28.312 1.00 80.50 80 TYR A CA 1
ATOM 646 C C . TYR A 1 80 ? 9.651 -8.800 -27.827 1.00 80.50 80 TYR A C 1
ATOM 648 O O . TYR A 1 80 ? 10.807 -9.219 -27.832 1.00 80.50 80 TYR A O 1
ATOM 656 N N . HIS A 1 81 ? 8.609 -9.543 -27.470 1.00 76.75 81 HIS A N 1
ATOM 657 C CA . HIS A 1 81 ? 8.727 -10.933 -27.048 1.00 76.75 81 HIS A CA 1
ATOM 658 C C . HIS A 1 81 ? 8.210 -11.871 -28.141 1.00 76.75 81 HIS A C 1
ATOM 660 O O . HIS A 1 81 ? 7.227 -11.553 -28.799 1.00 76.75 81 HIS A O 1
ATOM 666 N N . ALA A 1 82 ? 8.870 -13.009 -28.369 1.00 81.38 82 ALA A N 1
ATOM 667 C CA . ALA A 1 82 ? 8.529 -13.913 -29.473 1.00 81.38 82 ALA A CA 1
ATOM 668 C C . ALA A 1 82 ? 7.132 -14.547 -29.336 1.00 81.38 82 ALA A C 1
ATOM 670 O O . ALA A 1 82 ? 6.471 -14.793 -30.348 1.00 81.38 82 ALA A O 1
ATOM 671 N N . ASP A 1 83 ? 6.675 -14.767 -28.102 1.00 79.56 83 ASP A N 1
ATOM 672 C CA . ASP A 1 83 ? 5.374 -15.374 -27.805 1.00 79.56 83 ASP A CA 1
ATOM 673 C C . ASP A 1 83 ? 4.238 -14.340 -27.733 1.00 79.56 83 ASP A C 1
ATOM 675 O O . ASP A 1 83 ? 3.059 -14.703 -27.697 1.00 79.56 83 ASP A O 1
ATOM 679 N N . HIS A 1 84 ? 4.567 -13.044 -27.800 1.00 78.44 84 HIS A N 1
ATOM 680 C CA . HIS A 1 84 ? 3.601 -11.950 -27.848 1.00 78.44 84 HIS A CA 1
ATOM 681 C C . HIS A 1 84 ? 3.616 -11.269 -29.225 1.00 78.44 84 HIS A C 1
ATOM 683 O O . HIS A 1 84 ? 4.652 -10.985 -29.814 1.00 78.44 84 HIS A O 1
ATOM 689 N N . ARG A 1 85 ? 2.433 -10.974 -29.780 1.00 81.50 85 ARG A N 1
ATOM 690 C CA . ARG A 1 85 ? 2.300 -10.324 -31.106 1.00 81.50 85 ARG A CA 1
ATOM 691 C C . ARG A 1 85 ? 2.275 -8.797 -31.027 1.00 81.50 85 ARG A C 1
ATOM 693 O O . ARG A 1 85 ? 1.768 -8.137 -31.934 1.00 81.50 85 ARG A O 1
ATOM 700 N N . HIS A 1 86 ? 2.798 -8.244 -29.945 1.00 80.88 86 HIS A N 1
ATOM 701 C CA . HIS A 1 86 ? 2.764 -6.823 -29.633 1.00 80.88 86 HIS A CA 1
ATOM 702 C C . HIS A 1 86 ? 3.948 -6.456 -28.739 1.00 80.88 86 HIS A C 1
ATOM 704 O O . HIS A 1 86 ? 4.581 -7.312 -28.123 1.00 80.88 86 HIS A O 1
ATOM 710 N N . GLU A 1 87 ? 4.250 -5.164 -28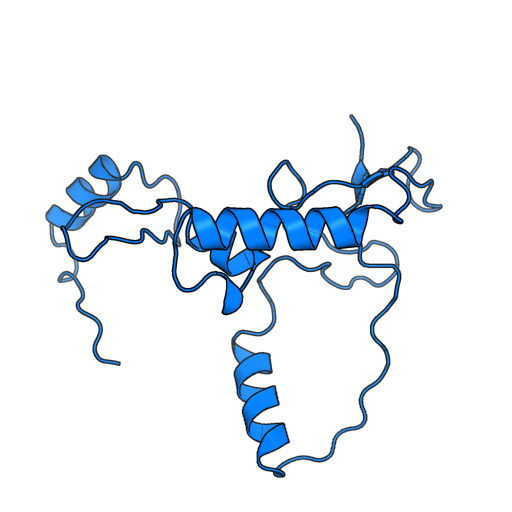.706 1.00 80.31 87 GLU A N 1
ATOM 711 C CA . GLU A 1 87 ? 5.311 -4.603 -27.881 1.00 80.31 87 GLU A CA 1
ATOM 712 C C . GLU A 1 87 ? 4.881 -4.597 -26.412 1.00 80.31 87 GLU A C 1
ATOM 714 O O . GLU A 1 87 ? 3.798 -4.111 -26.068 1.00 80.31 87 GLU A O 1
ATOM 719 N N . LEU A 1 88 ? 5.722 -5.146 -25.541 1.00 80.56 88 LEU A N 1
ATOM 720 C CA . LEU A 1 88 ? 5.476 -5.130 -24.109 1.00 80.56 88 LEU A CA 1
ATOM 721 C C . LEU A 1 88 ? 6.109 -3.879 -23.506 1.00 80.56 88 LEU A C 1
ATOM 723 O O . LEU A 1 88 ? 7.232 -3.525 -23.858 1.00 80.56 88 LEU A O 1
ATOM 727 N N . SER A 1 89 ? 5.416 -3.224 -22.575 1.00 79.81 89 SER A N 1
ATOM 728 C CA . SER A 1 89 ? 5.918 -2.025 -21.889 1.00 79.81 89 SER A CA 1
ATOM 729 C C . SER A 1 89 ? 6.297 -2.324 -20.445 1.00 79.81 89 SER A C 1
ATOM 731 O O . SER A 1 89 ? 5.525 -2.958 -19.725 1.00 79.81 89 SER A O 1
ATOM 733 N N . LEU A 1 90 ? 7.463 -1.839 -20.013 1.00 74.75 90 LEU A N 1
ATOM 734 C CA . LEU A 1 90 ? 7.914 -1.941 -18.631 1.00 74.75 90 LEU A CA 1
ATOM 735 C C . LEU A 1 90 ? 6.990 -1.088 -17.765 1.00 74.75 90 LEU A C 1
ATOM 737 O O . LEU A 1 90 ? 6.853 0.121 -17.969 1.00 74.75 90 LEU A O 1
ATOM 741 N N . VAL A 1 91 ? 6.370 -1.713 -16.777 1.00 70.75 91 VAL A N 1
ATOM 742 C CA . VAL A 1 91 ? 5.457 -1.051 -15.847 1.00 70.75 91 VAL A CA 1
ATOM 743 C C . VAL A 1 91 ? 6.010 -1.121 -14.437 1.00 70.75 91 VAL A C 1
ATOM 745 O O . VAL A 1 91 ? 6.727 -2.043 -14.068 1.00 70.75 91 VAL A O 1
ATOM 748 N N . SER A 1 92 ? 5.627 -0.169 -13.595 1.00 66.19 92 SER A N 1
ATOM 749 C CA . SER A 1 92 ? 5.811 -0.364 -12.160 1.00 66.19 92 SER A CA 1
ATOM 750 C C . SER A 1 92 ? 4.664 -1.210 -11.600 1.00 66.19 92 SER A C 1
ATOM 752 O O . SER A 1 92 ? 3.509 -1.087 -12.028 1.00 66.19 92 SER A O 1
ATOM 754 N N . GLU A 1 93 ? 4.959 -2.024 -10.586 1.00 61.25 93 GLU A N 1
ATOM 755 C CA . GLU A 1 93 ? 3.959 -2.823 -9.858 1.00 61.25 93 GLU A CA 1
ATOM 756 C C . GLU A 1 93 ? 2.834 -1.933 -9.269 1.00 61.25 93 GLU A C 1
ATOM 758 O O . GLU A 1 93 ? 1.707 -2.380 -9.069 1.00 61.25 93 GLU A O 1
ATOM 763 N N . GLY A 1 94 ? 3.104 -0.636 -9.054 1.00 54.81 94 GLY A N 1
ATOM 764 C CA . GLY A 1 94 ? 2.165 0.330 -8.476 1.00 54.81 94 GLY A CA 1
ATOM 765 C C . GLY A 1 94 ? 1.112 0.921 -9.427 1.00 54.81 94 GLY A C 1
ATOM 766 O O . GLY A 1 94 ? 0.107 1.440 -8.938 1.00 54.81 94 GLY A O 1
ATOM 767 N N . THR A 1 95 ? 1.301 0.865 -10.753 1.00 53.47 95 THR A N 1
ATOM 768 C CA . THR A 1 95 ? 0.410 1.530 -11.742 1.00 53.47 95 THR A CA 1
ATOM 769 C C . THR A 1 95 ? -0.325 0.588 -12.694 1.00 53.47 95 THR A C 1
ATOM 771 O O . THR A 1 95 ? -1.133 1.060 -13.490 1.00 53.47 95 THR A O 1
ATOM 774 N N . GLY A 1 96 ? -0.120 -0.729 -12.595 1.00 51.22 96 GLY A N 1
ATOM 775 C CA . GLY A 1 96 ? -0.866 -1.684 -13.426 1.00 51.22 96 GLY A CA 1
ATOM 776 C C . GLY A 1 96 ? -0.297 -3.098 -13.500 1.00 51.22 96 GLY A C 1
ATOM 777 O O . GLY A 1 96 ? -1.013 -4.003 -13.912 1.00 51.22 96 GLY A O 1
ATOM 778 N N . GLY A 1 97 ? 0.952 -3.319 -13.079 1.00 55.44 97 GLY A N 1
ATOM 779 C CA . GLY A 1 97 ? 1.633 -4.614 -13.202 1.00 55.44 97 GLY A CA 1
ATOM 780 C C . GLY A 1 97 ? 1.486 -5.492 -11.981 1.00 55.44 97 GLY A C 1
ATOM 781 O O . GLY A 1 97 ? 2.493 -5.810 -11.364 1.00 55.44 97 GLY A O 1
ATOM 782 N N . GLY A 1 98 ? 0.254 -5.849 -11.605 1.00 55.84 98 GLY A N 1
ATOM 783 C CA . GLY A 1 98 ? 0.020 -6.822 -10.535 1.00 55.84 98 GLY A CA 1
ATOM 784 C C . GLY A 1 98 ? 0.741 -8.163 -10.781 1.00 55.84 98 GLY A C 1
ATOM 785 O O . GLY A 1 98 ? 1.481 -8.311 -11.750 1.00 55.84 98 GLY A O 1
ATOM 786 N N . PRO A 1 99 ? 0.518 -9.180 -9.932 1.00 60.78 99 PRO A N 1
ATOM 787 C CA . PRO A 1 99 ? 1.185 -10.464 -10.086 1.00 60.78 99 PRO A CA 1
ATOM 788 C C . PRO A 1 99 ? 1.120 -11.020 -11.497 1.00 60.78 99 PRO A C 1
ATOM 790 O O . PRO A 1 99 ? 0.040 -11.330 -11.991 1.00 60.78 99 PRO A O 1
ATOM 793 N N . PHE A 1 100 ? 2.294 -11.170 -12.104 1.00 66.56 100 PHE A N 1
ATOM 794 C CA . PHE A 1 100 ? 2.453 -11.724 -13.435 1.00 66.56 100 PHE A CA 1
ATOM 795 C C . PHE A 1 100 ? 3.205 -13.049 -13.358 1.00 66.56 100 PHE A C 1
ATOM 797 O O . PHE A 1 100 ? 3.982 -13.313 -12.435 1.00 66.56 100 PHE A O 1
ATOM 804 N N . ILE A 1 101 ? 2.925 -13.911 -14.322 1.00 73.25 101 ILE A N 1
ATOM 805 C CA . ILE A 1 101 ? 3.663 -15.147 -14.549 1.00 73.25 101 ILE A CA 1
ATOM 806 C C . ILE A 1 101 ? 4.414 -14.925 -15.852 1.00 73.25 101 ILE A C 1
ATOM 808 O O . ILE A 1 101 ? 3.817 -14.479 -16.830 1.00 73.25 101 ILE A O 1
ATOM 812 N N . CYS A 1 102 ? 5.723 -15.146 -15.832 1.00 75.75 102 CYS A N 1
ATOM 813 C CA . CYS A 1 102 ? 6.545 -15.022 -17.023 1.00 75.75 102 CYS A CA 1
ATOM 814 C C . CYS A 1 102 ? 6.182 -16.142 -18.003 1.00 75.75 102 CYS A C 1
ATOM 816 O O . CYS A 1 102 ? 6.193 -17.307 -17.616 1.00 75.75 102 CYS A O 1
ATOM 818 N N . CYS A 1 103 ? 5.888 -15.792 -19.255 1.00 77.19 103 CYS A N 1
ATOM 819 C CA . CYS A 1 103 ? 5.516 -16.760 -20.289 1.00 77.19 103 CYS A CA 1
ATOM 820 C C . CYS A 1 103 ? 6.672 -17.690 -20.704 1.00 77.19 103 CYS A C 1
ATOM 822 O O . CYS A 1 103 ? 6.406 -18.787 -21.179 1.00 77.19 103 CYS A O 1
ATOM 824 N N . ASP A 1 104 ? 7.935 -17.290 -20.496 1.00 77.00 104 ASP A N 1
ATOM 825 C CA . ASP A 1 104 ? 9.104 -18.097 -20.887 1.00 77.00 104 ASP A CA 1
ATOM 826 C C . ASP A 1 104 ? 9.453 -19.194 -19.882 1.00 77.00 104 ASP A C 1
ATOM 828 O O . ASP A 1 104 ? 9.818 -20.309 -20.253 1.00 77.00 104 ASP A O 1
ATOM 832 N N . CYS A 1 105 ? 9.440 -18.847 -18.593 1.00 80.06 105 CYS A N 1
ATOM 833 C CA . CYS A 1 105 ? 9.931 -19.720 -17.529 1.00 80.06 105 CYS A CA 1
ATOM 834 C C . CYS A 1 105 ? 8.833 -20.219 -16.589 1.00 80.06 105 CYS A C 1
ATOM 836 O O . CYS A 1 105 ? 9.142 -20.956 -15.654 1.00 80.06 105 CYS A O 1
ATOM 838 N N . ASP A 1 106 ? 7.579 -19.803 -16.798 1.00 75.12 106 ASP A N 1
ATOM 839 C CA . ASP A 1 106 ? 6.431 -20.058 -15.915 1.00 75.12 106 ASP A CA 1
ATOM 840 C C . ASP A 1 106 ? 6.662 -19.633 -14.450 1.00 75.12 106 ASP A C 1
ATOM 842 O O . ASP A 1 106 ? 5.883 -19.953 -13.544 1.00 75.12 106 ASP A O 1
ATOM 846 N N . GLU A 1 107 ? 7.726 -18.871 -14.185 1.00 76.69 107 GLU A N 1
ATOM 847 C CA . GLU A 1 107 ? 7.998 -18.336 -12.865 1.00 76.69 107 GLU A CA 1
ATOM 848 C C . GLU A 1 107 ? 7.124 -17.110 -12.639 1.00 76.69 107 GLU A C 1
ATOM 850 O O . GLU A 1 107 ? 6.983 -16.221 -13.483 1.00 76.69 107 GLU A O 1
ATOM 855 N N . ARG A 1 108 ? 6.532 -17.043 -11.447 1.00 63.00 108 ARG A N 1
ATOM 856 C CA . ARG A 1 108 ? 5.859 -15.831 -11.003 1.00 63.00 108 ARG A CA 1
ATOM 857 C C . ARG A 1 108 ? 6.914 -14.736 -10.876 1.00 63.00 108 ARG A C 1
ATOM 859 O O . ARG A 1 108 ? 7.754 -14.796 -9.975 1.00 63.00 108 ARG A O 1
ATOM 866 N N . GLY A 1 109 ? 6.834 -13.738 -11.754 1.00 59.31 109 GLY A N 1
ATOM 867 C CA . GLY A 1 109 ? 7.558 -12.491 -11.579 1.00 59.31 109 GLY A CA 1
ATOM 868 C C . GLY A 1 109 ? 7.206 -11.891 -10.220 1.00 59.31 109 GLY A C 1
ATOM 869 O O . GLY A 1 109 ? 6.146 -12.210 -9.670 1.00 59.31 109 GLY A O 1
ATOM 870 N N . PRO A 1 110 ? 8.093 -11.102 -9.600 1.00 52.78 110 PRO A N 1
ATOM 871 C CA . PRO A 1 110 ? 7.884 -10.655 -8.235 1.00 52.78 110 PRO A CA 1
ATOM 872 C C . PRO A 1 110 ? 6.555 -9.903 -8.109 1.00 52.78 110 PRO A C 1
ATOM 874 O O . PRO A 1 110 ? 6.416 -8.764 -8.520 1.00 52.78 110 PRO A O 1
ATOM 877 N N . ALA A 1 111 ? 5.584 -10.593 -7.521 1.00 40.00 111 ALA A N 1
ATOM 878 C CA . ALA A 1 111 ? 4.442 -10.033 -6.834 1.00 40.00 111 ALA A CA 1
ATOM 879 C C . ALA A 1 111 ? 4.040 -11.033 -5.745 1.00 40.00 111 ALA A C 1
ATOM 881 O O . ALA A 1 111 ? 3.262 -11.974 -5.931 1.00 40.00 111 ALA A O 1
ATOM 882 N N . ALA A 1 112 ? 4.710 -10.874 -4.610 1.00 42.47 112 ALA A N 1
ATOM 883 C CA . ALA A 1 112 ? 4.207 -11.110 -3.262 1.00 42.47 112 ALA A CA 1
ATOM 884 C C . ALA A 1 112 ? 3.264 -12.292 -2.956 1.00 42.47 112 ALA A C 1
ATOM 886 O O . ALA A 1 112 ? 2.388 -12.152 -2.104 1.00 42.47 112 ALA A O 1
ATOM 887 N N . LEU A 1 113 ? 3.441 -13.475 -3.547 1.00 34.34 113 LEU A N 1
ATOM 888 C CA . LEU A 1 113 ? 2.743 -14.675 -3.057 1.00 34.34 113 LEU A CA 1
ATOM 889 C C . LEU A 1 113 ? 3.579 -15.951 -3.005 1.00 34.34 113 LEU A C 1
ATOM 891 O O . LEU A 1 113 ? 3.038 -17.029 -2.778 1.00 34.34 113 LEU A O 1
ATOM 895 N N . THR A 1 114 ? 4.896 -15.843 -3.079 1.00 36.44 114 THR A N 1
ATOM 896 C CA . THR A 1 114 ? 5.773 -16.902 -2.592 1.00 36.44 114 THR A CA 1
ATOM 897 C C . THR A 1 114 ? 6.805 -16.263 -1.672 1.00 36.44 114 THR A C 1
ATOM 899 O O . THR A 1 114 ? 7.371 -15.210 -1.967 1.00 36.44 114 THR A O 1
ATOM 902 N N . ASN A 1 115 ? 7.015 -16.905 -0.520 1.00 41.16 115 ASN A N 1
ATOM 903 C CA . ASN A 1 115 ? 8.126 -16.685 0.408 1.00 41.16 115 ASN A CA 1
ATOM 904 C C . ASN A 1 115 ? 7.844 -15.800 1.638 1.00 41.16 115 ASN A C 1
ATOM 906 O O . ASN A 1 115 ? 8.736 -15.088 2.085 1.00 41.16 115 ASN A O 1
ATOM 910 N N . VAL A 1 116 ? 6.668 -15.903 2.271 1.00 40.72 116 VAL A N 1
ATOM 911 C CA . VAL A 1 116 ? 6.648 -15.776 3.750 1.00 40.72 116 VAL A CA 1
ATOM 912 C C . VAL A 1 116 ? 7.244 -17.047 4.377 1.00 40.72 116 VAL A C 1
ATOM 914 O O . VAL A 1 116 ? 7.934 -16.975 5.386 1.00 40.72 116 VAL A O 1
ATOM 917 N N . TRP A 1 117 ? 7.086 -18.203 3.718 1.00 37.00 117 TRP A N 1
ATOM 918 C CA . TRP A 1 117 ? 7.722 -19.463 4.117 1.00 37.00 117 TRP A CA 1
ATOM 919 C C . TRP A 1 117 ? 9.239 -19.476 3.829 1.00 37.00 117 TRP A C 1
ATOM 921 O O . TRP A 1 117 ? 10.030 -19.750 4.727 1.00 37.00 117 TRP A O 1
ATOM 931 N N . ASN A 1 118 ? 9.680 -19.055 2.634 1.00 39.16 118 ASN A N 1
ATOM 932 C CA . ASN A 1 118 ? 11.103 -19.141 2.261 1.00 39.16 118 ASN A CA 1
ATOM 933 C C . ASN A 1 118 ? 11.992 -18.063 2.920 1.00 39.16 118 ASN A C 1
ATOM 935 O O . ASN A 1 118 ? 13.211 -18.207 2.929 1.00 39.16 118 ASN A O 1
ATOM 939 N N . ALA A 1 119 ? 11.425 -16.995 3.497 1.00 42.81 119 ALA A N 1
ATOM 940 C CA . ALA A 1 119 ? 12.190 -16.042 4.314 1.00 42.81 119 ALA A CA 1
ATOM 941 C C . ALA A 1 119 ? 12.528 -16.628 5.700 1.00 42.81 119 ALA A C 1
ATOM 943 O O . ALA A 1 119 ? 13.641 -16.459 6.198 1.00 42.81 119 ALA A O 1
ATOM 944 N N . VAL A 1 120 ? 11.599 -17.395 6.285 1.00 43.38 120 VAL A N 1
ATOM 945 C CA . VAL A 1 120 ? 11.850 -18.196 7.495 1.00 43.38 120 VAL A CA 1
ATOM 946 C C . VAL A 1 120 ? 12.875 -19.296 7.199 1.00 43.38 120 VAL A C 1
ATOM 948 O O . VAL A 1 120 ? 13.772 -19.544 8.001 1.00 43.38 120 VAL A O 1
ATOM 951 N N . GLU A 1 121 ? 12.816 -19.893 6.011 1.00 36.19 121 GLU A N 1
ATOM 952 C CA . GLU A 1 121 ? 13.792 -20.885 5.550 1.00 36.19 121 GLU A CA 1
ATOM 953 C C . GLU A 1 121 ? 15.195 -20.280 5.333 1.00 36.19 121 GLU A C 1
ATOM 955 O O . GLU A 1 121 ? 16.189 -20.861 5.765 1.00 36.19 121 GLU A O 1
ATOM 960 N N . ALA A 1 122 ? 15.302 -19.064 4.783 1.00 41.44 122 ALA A N 1
ATOM 961 C CA . ALA A 1 122 ? 16.570 -18.335 4.653 1.00 41.44 122 ALA A CA 1
ATOM 962 C C . ALA A 1 122 ? 17.219 -18.001 6.011 1.00 41.44 122 ALA A C 1
ATOM 964 O O . ALA A 1 122 ? 18.445 -18.053 6.147 1.00 41.44 122 ALA A O 1
ATOM 965 N N . ALA A 1 123 ? 16.413 -17.713 7.037 1.00 45.84 123 ALA A N 1
ATOM 966 C CA . ALA A 1 123 ? 16.906 -17.517 8.399 1.00 45.84 123 ALA A CA 1
ATOM 967 C C . ALA A 1 123 ? 17.443 -18.825 9.017 1.00 45.84 123 ALA A C 1
ATOM 969 O O . ALA A 1 123 ? 18.459 -18.806 9.711 1.00 45.84 123 ALA A O 1
ATOM 970 N N . LEU A 1 124 ? 16.820 -19.968 8.710 1.00 42.66 124 LEU A N 1
ATOM 971 C CA . LEU A 1 124 ? 17.288 -21.295 9.135 1.00 42.66 124 LEU A CA 1
ATOM 972 C C . LEU A 1 124 ? 18.558 -21.745 8.386 1.00 42.66 124 LEU A C 1
ATOM 974 O O . LEU A 1 124 ? 19.402 -22.432 8.965 1.00 42.66 124 LEU A O 1
ATOM 978 N N . ILE A 1 125 ? 18.748 -21.302 7.139 1.00 44.62 125 ILE A N 1
ATOM 979 C CA . ILE A 1 125 ? 19.981 -21.512 6.358 1.00 44.62 125 ILE A CA 1
ATOM 980 C C . ILE A 1 125 ? 21.166 -20.741 6.968 1.00 44.62 125 ILE A C 1
ATOM 982 O O . ILE A 1 125 ? 22.256 -21.301 7.083 1.00 44.62 125 ILE A O 1
ATOM 986 N N . ASN A 1 126 ? 20.962 -19.502 7.435 1.00 48.38 126 ASN A N 1
ATOM 987 C CA . ASN A 1 126 ? 22.005 -18.707 8.112 1.00 48.38 126 ASN A CA 1
ATOM 988 C C . ASN A 1 126 ? 22.441 -19.288 9.471 1.00 48.38 126 ASN A C 1
ATOM 990 O O . ASN A 1 126 ? 23.531 -18.982 9.950 1.00 48.38 126 ASN A O 1
ATOM 994 N N . LEU A 1 127 ? 21.615 -20.148 10.073 1.00 51.88 127 LEU A N 1
ATOM 995 C CA . LEU A 1 127 ? 21.941 -20.903 11.288 1.00 51.88 127 LEU A CA 1
ATOM 996 C C . LEU A 1 127 ? 22.645 -22.245 10.994 1.00 51.88 127 LEU A C 1
ATOM 998 O O . LEU A 1 127 ? 22.963 -22.983 11.923 1.00 51.88 127 LEU A O 1
ATOM 1002 N N . GLY A 1 128 ? 22.926 -22.556 9.721 1.00 41.81 128 GLY A N 1
ATOM 1003 C CA . GLY A 1 128 ? 23.803 -23.659 9.317 1.00 41.81 128 GLY A CA 1
ATOM 1004 C C . GLY A 1 128 ? 23.171 -25.055 9.282 1.00 41.81 128 GLY A C 1
ATOM 1005 O O . GLY A 1 128 ? 23.912 -26.036 9.278 1.00 41.81 128 GLY A O 1
ATOM 1006 N N . LEU A 1 129 ? 21.838 -25.185 9.251 1.00 54.03 129 LEU A N 1
ATOM 1007 C CA . LEU A 1 129 ? 21.181 -26.494 9.400 1.00 54.03 129 LEU A CA 1
ATOM 1008 C C . LEU A 1 129 ? 20.913 -27.295 8.110 1.00 54.03 129 LEU A C 1
ATOM 1010 O O . LEU A 1 129 ? 20.671 -28.494 8.222 1.00 54.03 129 LEU A O 1
ATOM 1014 N N . ILE A 1 130 ? 20.954 -26.721 6.900 1.00 38.22 130 ILE A N 1
ATOM 1015 C CA . ILE A 1 130 ? 20.699 -27.482 5.655 1.00 38.22 130 ILE A CA 1
ATOM 1016 C C . ILE A 1 130 ? 21.602 -26.986 4.521 1.00 38.22 130 ILE A C 1
ATOM 1018 O O . ILE A 1 130 ? 21.674 -25.792 4.236 1.00 38.22 130 ILE A O 1
ATOM 1022 N N . ARG A 1 131 ? 22.284 -27.920 3.847 1.00 37.69 131 ARG A N 1
ATOM 1023 C CA . ARG A 1 131 ? 23.112 -27.662 2.663 1.00 37.69 131 ARG A CA 1
ATOM 1024 C C . ARG A 1 131 ? 22.284 -27.981 1.414 1.00 37.69 131 ARG A C 1
ATOM 1026 O O . ARG A 1 131 ? 22.056 -29.150 1.126 1.00 37.69 131 ARG A O 1
ATOM 1033 N N . MET A 1 132 ? 21.852 -26.966 0.668 1.00 25.67 132 MET A N 1
ATOM 1034 C CA . MET A 1 132 ? 21.326 -27.156 -0.688 1.00 25.67 132 MET A CA 1
ATOM 1035 C C . MET A 1 132 ? 21.916 -26.133 -1.658 1.00 25.67 132 MET A C 1
ATOM 1037 O O . MET A 1 132 ? 22.112 -24.964 -1.333 1.00 25.67 132 MET A O 1
ATOM 1041 N N . ILE A 1 133 ? 22.254 -26.639 -2.840 1.00 29.70 133 ILE A N 1
ATOM 1042 C CA . ILE A 1 133 ? 22.871 -25.932 -3.960 1.00 29.70 133 ILE A CA 1
ATOM 1043 C C . ILE A 1 133 ? 21.834 -24.975 -4.559 1.00 29.70 133 ILE A C 1
ATOM 1045 O O . ILE A 1 133 ? 20.728 -25.391 -4.894 1.00 29.70 133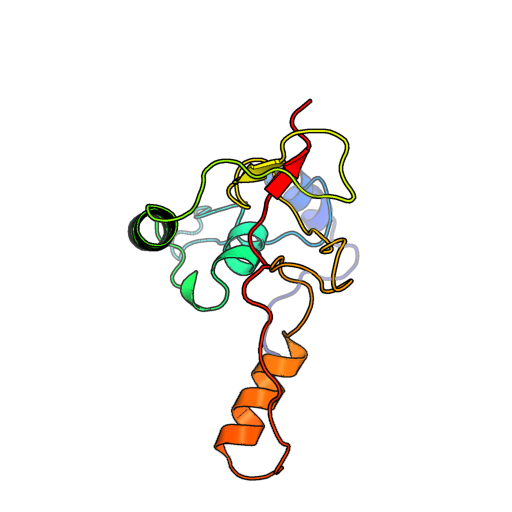 ILE A O 1
ATOM 1049 N N . ARG A 1 134 ? 22.192 -23.694 -4.689 1.00 27.91 134 ARG A N 1
ATOM 1050 C CA . ARG A 1 134 ? 21.358 -22.654 -5.307 1.00 27.91 134 ARG A CA 1
ATOM 1051 C C . ARG A 1 134 ? 21.649 -22.610 -6.811 1.00 27.91 134 ARG A C 1
ATOM 1053 O O . ARG A 1 134 ? 22.797 -22.399 -7.193 1.00 27.91 134 ARG A O 1
ATOM 1060 N N . LEU A 1 135 ? 20.630 -22.821 -7.642 1.00 24.16 135 LEU A N 1
ATOM 1061 C CA . LEU A 1 135 ? 20.658 -22.553 -9.087 1.00 24.16 135 LEU A CA 1
ATOM 1062 C C . LEU A 1 135 ? 20.143 -21.124 -9.378 1.00 24.16 135 LEU A C 1
ATOM 1064 O O . LEU A 1 135 ? 19.513 -20.524 -8.500 1.00 24.16 135 LEU A O 1
ATOM 1068 N N . PRO A 1 136 ? 20.497 -20.537 -10.539 1.00 28.64 136 PRO A N 1
ATOM 1069 C CA . PRO A 1 136 ? 20.452 -19.096 -10.771 1.00 28.64 136 PRO A CA 1
ATOM 1070 C C . PRO A 1 136 ? 19.031 -18.578 -11.005 1.00 28.64 136 PRO A C 1
ATOM 1072 O O . PRO A 1 136 ? 18.200 -19.251 -11.600 1.00 28.64 136 PRO A O 1
ATOM 1075 N N . VAL A 1 137 ? 18.790 -17.349 -10.547 1.00 32.81 137 VAL A N 1
ATOM 1076 C CA . VAL A 1 137 ? 17.577 -16.567 -10.819 1.00 32.81 137 VAL A CA 1
ATOM 1077 C C . VAL A 1 137 ? 17.668 -16.027 -12.250 1.00 32.81 137 VAL A C 1
ATOM 1079 O O . VAL A 1 137 ? 18.697 -15.460 -12.624 1.00 32.81 137 VAL A O 1
ATOM 1082 N N . CYS A 1 138 ? 16.616 -16.222 -13.046 1.00 31.27 138 CYS A N 1
ATOM 1083 C CA . CYS A 1 138 ? 16.530 -15.760 -14.432 1.00 31.27 138 CYS A CA 1
ATOM 1084 C C . CYS A 1 138 ? 16.585 -14.220 -14.512 1.00 31.27 138 CYS A C 1
ATOM 1086 O O . CYS A 1 138 ? 15.844 -13.533 -13.812 1.00 31.27 138 CYS A O 1
ATOM 1088 N N . SER A 1 139 ? 17.449 -13.660 -15.370 1.00 36.88 139 SER A N 1
ATOM 1089 C CA . SER A 1 139 ? 17.581 -12.202 -15.585 1.00 36.88 139 SER A CA 1
ATOM 1090 C C . SER A 1 139 ? 16.401 -11.550 -16.324 1.00 36.88 139 SER A C 1
ATOM 1092 O O . SER A 1 139 ? 16.406 -10.335 -16.484 1.00 36.88 139 SER A O 1
ATOM 1094 N N . SER A 1 140 ? 15.399 -12.314 -16.766 1.00 39.12 140 SER A N 1
ATOM 1095 C CA . SER A 1 140 ? 14.266 -11.822 -17.568 1.00 39.12 140 SER A CA 1
ATOM 1096 C C . SER A 1 140 ? 13.028 -11.410 -16.755 1.00 39.12 140 SER A C 1
ATOM 1098 O O . SER A 1 140 ? 12.041 -10.960 -17.326 1.00 39.12 140 SER A O 1
ATOM 1100 N N . ALA A 1 141 ? 13.049 -11.530 -15.424 1.00 38.41 141 ALA A N 1
ATOM 1101 C CA . ALA A 1 141 ? 11.891 -11.247 -14.574 1.00 38.41 141 ALA A CA 1
ATOM 1102 C C . ALA A 1 141 ? 11.721 -9.742 -14.268 1.00 38.41 141 ALA A C 1
ATOM 1104 O O . ALA A 1 141 ? 11.829 -9.326 -13.114 1.00 38.41 141 ALA A O 1
ATOM 1105 N N . PHE A 1 142 ? 11.439 -8.921 -15.282 1.00 44.25 142 PHE A N 1
ATOM 1106 C CA . PHE A 1 142 ? 10.936 -7.554 -15.092 1.00 44.25 142 PHE A CA 1
ATOM 1107 C C . PHE A 1 142 ? 9.477 -7.442 -15.571 1.00 44.25 142 PHE A C 1
ATOM 1109 O O . PHE A 1 142 ? 9.108 -8.090 -16.549 1.00 44.25 142 PHE A O 1
ATOM 1116 N N . PRO A 1 143 ? 8.619 -6.675 -14.870 1.00 48.62 143 PRO A N 1
ATOM 1117 C CA . PRO A 1 143 ? 7.194 -6.576 -15.171 1.00 48.62 143 PRO A CA 1
ATOM 1118 C C . PRO A 1 143 ? 6.965 -5.791 -16.465 1.00 48.62 143 PRO A C 1
ATOM 1120 O O . PRO A 1 143 ? 6.946 -4.562 -16.476 1.00 48.62 143 PRO A O 1
ATOM 1123 N N . PHE A 1 144 ? 6.773 -6.515 -17.557 1.00 43.69 144 PHE A N 1
ATOM 1124 C CA . PHE A 1 144 ? 6.328 -5.982 -18.834 1.00 43.69 144 PHE A CA 1
ATOM 1125 C C . PHE A 1 144 ? 4.846 -6.361 -19.036 1.00 43.69 144 PHE A C 1
ATOM 1127 O O . PHE A 1 144 ? 4.496 -7.526 -18.856 1.00 43.69 144 PHE A O 1
ATOM 1134 N N . ILE A 1 145 ? 3.959 -5.405 -19.356 1.00 47.41 145 ILE A N 1
ATOM 1135 C CA . ILE A 1 145 ? 2.540 -5.681 -19.689 1.00 47.41 145 ILE A CA 1
ATOM 1136 C C . ILE A 1 145 ? 2.269 -5.349 -21.159 1.00 47.41 145 ILE A C 1
ATOM 1138 O O . ILE A 1 145 ? 2.791 -4.367 -21.692 1.00 47.41 145 ILE A O 1
ATOM 1142 N N . ASP A 1 146 ? 1.395 -6.151 -21.767 1.00 39.09 146 ASP A N 1
ATOM 1143 C CA . ASP A 1 146 ? 0.672 -5.896 -23.012 1.00 39.09 146 ASP A CA 1
ATOM 1144 C C . ASP A 1 146 ? 0.079 -4.471 -23.043 1.00 39.09 146 ASP A C 1
ATOM 1146 O O . ASP A 1 146 ? -0.837 -4.140 -22.283 1.00 39.09 146 ASP A O 1
ATOM 1150 N N . GLY A 1 147 ? 0.592 -3.612 -23.927 1.00 40.22 147 GLY A N 1
ATOM 1151 C CA . GLY A 1 147 ? -0.049 -2.334 -24.230 1.00 40.22 147 GLY A CA 1
ATOM 1152 C C . GLY A 1 147 ? -1.333 -2.570 -25.026 1.00 40.22 147 GLY A C 1
ATOM 1153 O O . GLY A 1 147 ? -1.269 -3.092 -26.138 1.00 40.22 147 GLY A O 1
ATOM 1154 N N . LEU A 1 148 ? -2.486 -2.207 -24.455 1.00 33.31 148 LEU A N 1
ATOM 1155 C CA . LEU A 1 148 ? -3.748 -2.054 -25.193 1.00 33.31 148 LEU A CA 1
ATOM 1156 C C . LEU A 1 148 ? -3.767 -0.739 -25.977 1.00 33.31 148 LEU A C 1
ATOM 1158 O O . LEU A 1 148 ? -3.364 0.293 -25.393 1.00 33.31 148 LEU A O 1
#

Foldseek 3Di:
DPDDDDDPPDPVVVVVCVVLVPPDPPWDWDADPVRHTLDRCVVVLCQQQNPQCPPVDPVSVVVVVVVVVVVCVPPDQWDDDPVDPAIWGFDDCVPDQAFDQDPPPRHTQRGRDPPVPVVVVVVVVVVPDDDDDDDDDDPPRTRTDDDD

Radius of gyration: 19.33 Å; chains: 1; bounding box: 45×37×52 Å

pLDDT: mean 70.52, std 20.8, range [24.16, 93.25]

Sequence (148 aa):
MQWLALPFEDPTIKSLAKYFDVQAFPYLIIIGRDGKTVTKKARSLLNLYKENAYPFTDAKMELLEKEMEEAAKNLPKSEYHADHRHELSLVSEGTGGGPFICCDCDERGPAALTNVWNAVEAALINLGLIRMIRLPVCSSAFPFIDGL

Organism: Gossypium schwendimanii (NCBI:txid34291)

InterPro domains:
  IPR012336 Thioredoxin-like fold [PF13905] (1-36)
  IPR052259 Nucleoredoxin-like [PTHR13871] (1-99)